Protein AF-A0A925MWD8-F1 (afdb_monomer_lite)

Sequence (69 aa):
MPDSP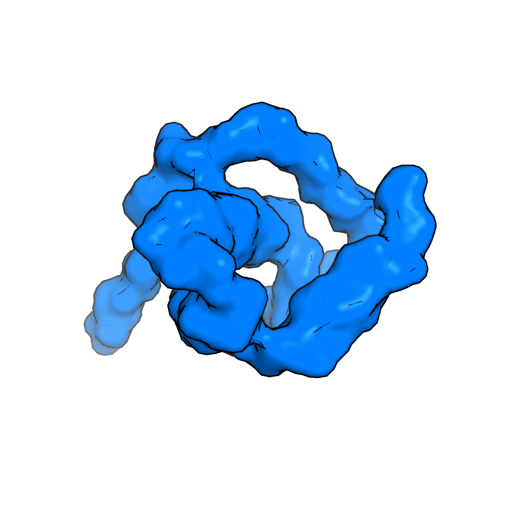SSALLKDAPDFIPVPLARARYDGWLPARQRMFIAALSATGTVDAAARAVGMSRMSAYKLRRRPG

Radius of gyration: 11.5 Å; chains: 1; bounding box: 26×33×20 Å

Foldseek 3Di:
DPDDPQPPQQVVFPPDDQDDDPDDDPPACPSSLVSQLNSQCVVPVDNQRSQVSSVHHSVRVVVRVPDDD

pLDDT: mean 74.91, std 14.98, range [42.75, 91.81]

Secondary structure (DSSP, 8-state):
----TTTTTTTT--S--PPPPSS--TTS--HHHHHHHHHHHHHHS-HHHHHHHTT--HHHHHHHHTS--

Structure (mmCIF, N/CA/C/O backbone):
data_AF-A0A925MWD8-F1
#
_entry.id   AF-A0A925MWD8-F1
#
loop_
_atom_site.group_PDB
_atom_site.id
_atom_site.type_symbol
_atom_site.label_atom_id
_atom_site.label_alt_id
_atom_site.label_comp_id
_atom_site.label_asym_id
_atom_site.label_entity_id
_atom_site.label_seq_id
_atom_site.pdbx_PDB_ins_code
_atom_site.Cartn_x
_atom_site.Cartn_y
_atom_site.Cartn_z
_atom_site.occupancy
_atom_site.B_iso_or_equiv
_atom_site.auth_seq_id
_atom_site.auth_comp_id
_atom_site.auth_asym_id
_atom_site.auth_atom_id
_atom_site.pdbx_PDB_model_num
ATOM 1 N N . MET A 1 1 ? -3.615 -24.066 -9.737 1.00 42.75 1 MET A N 1
ATOM 2 C CA . MET A 1 1 ? -3.585 -22.597 -9.893 1.00 42.75 1 MET A CA 1
ATOM 3 C C . MET A 1 1 ? -4.543 -22.032 -8.856 1.00 42.75 1 MET A C 1
ATOM 5 O O . MET A 1 1 ? -5.728 -22.258 -9.042 1.00 42.75 1 MET A O 1
ATOM 9 N N . PRO A 1 2 ? -4.100 -21.441 -7.732 1.00 45.06 2 PRO A N 1
ATOM 10 C CA . PRO A 1 2 ? -5.027 -20.751 -6.848 1.00 45.06 2 PRO A CA 1
ATOM 11 C C . PRO A 1 2 ? -5.361 -19.393 -7.468 1.00 45.06 2 PRO A C 1
ATOM 13 O O . PRO A 1 2 ? -4.474 -18.692 -7.964 1.00 45.06 2 PRO A O 1
ATOM 16 N N . ASP A 1 3 ? -6.646 -19.068 -7.472 1.00 49.12 3 ASP A N 1
ATOM 17 C CA . ASP A 1 3 ? -7.204 -17.816 -7.956 1.00 49.12 3 ASP A CA 1
ATOM 18 C C . ASP A 1 3 ? -6.441 -16.619 -7.392 1.00 49.12 3 ASP A C 1
ATOM 20 O O . ASP A 1 3 ? -6.444 -16.356 -6.190 1.00 49.12 3 ASP A O 1
ATOM 24 N N . SER A 1 4 ? -5.753 -15.893 -8.274 1.00 46.75 4 SER A N 1
ATOM 25 C CA . SER A 1 4 ? -5.157 -14.609 -7.930 1.00 46.75 4 SER A CA 1
ATOM 26 C C . SER A 1 4 ? -6.283 -13.616 -7.622 1.00 46.75 4 SER A C 1
ATOM 28 O O . SER A 1 4 ? -7.001 -13.234 -8.548 1.00 46.75 4 SER A O 1
ATOM 30 N N . PRO A 1 5 ? -6.407 -13.093 -6.387 1.00 53.47 5 PRO A N 1
ATOM 31 C CA . PRO A 1 5 ? -7.346 -12.006 -6.089 1.00 53.47 5 PRO A CA 1
ATOM 32 C C . PRO A 1 5 ? -6.949 -10.674 -6.768 1.00 53.47 5 PRO A C 1
ATOM 34 O O . PRO A 1 5 ? -7.631 -9.660 -6.625 1.00 53.47 5 PRO A O 1
ATOM 37 N N . SER A 1 6 ? -5.843 -10.658 -7.521 1.00 56.47 6 SER A N 1
ATOM 38 C CA . SER A 1 6 ? -5.173 -9.460 -8.030 1.00 56.47 6 SER A CA 1
ATOM 39 C C . SER A 1 6 ? -5.932 -8.687 -9.108 1.00 56.47 6 SER A C 1
ATOM 41 O O . SER A 1 6 ? -5.728 -7.484 -9.231 1.00 56.47 6 SER A O 1
ATOM 43 N N . SER A 1 7 ? -6.818 -9.322 -9.874 1.00 52.28 7 SER A N 1
ATOM 44 C CA . SER A 1 7 ? -7.465 -8.651 -11.013 1.00 52.28 7 SER A CA 1
ATOM 45 C C . SER A 1 7 ? -8.682 -7.820 -10.599 1.00 52.28 7 SER A C 1
ATOM 47 O O . SER A 1 7 ? -8.924 -6.752 -11.157 1.00 52.28 7 SER A O 1
ATOM 49 N N . ALA A 1 8 ? -9.442 -8.278 -9.599 1.00 55.06 8 ALA A N 1
ATOM 50 C CA . ALA A 1 8 ? -10.699 -7.643 -9.208 1.00 55.06 8 ALA A CA 1
ATOM 51 C C . ALA A 1 8 ? -10.497 -6.356 -8.396 1.00 55.06 8 ALA A C 1
ATOM 53 O O . ALA A 1 8 ? -11.296 -5.445 -8.533 1.00 55.06 8 ALA A O 1
ATOM 54 N N . LEU A 1 9 ? -9.425 -6.245 -7.606 1.00 57.66 9 LEU A N 1
ATOM 55 C CA . LEU A 1 9 ? -9.141 -5.046 -6.802 1.00 57.66 9 LEU A CA 1
ATOM 56 C C . LEU A 1 9 ? -8.541 -3.890 -7.614 1.00 57.66 9 LEU A C 1
ATOM 58 O O . LEU A 1 9 ? -8.501 -2.756 -7.148 1.00 57.66 9 LEU A O 1
ATOM 62 N N . LEU A 1 10 ? -8.057 -4.166 -8.827 1.00 57.94 10 LEU A N 1
ATOM 63 C CA . LEU A 1 10 ? -7.482 -3.153 -9.712 1.00 57.94 10 LEU A CA 1
ATOM 64 C C . LEU A 1 10 ? -8.549 -2.245 -10.340 1.00 57.94 10 LEU A C 1
ATOM 66 O O . LEU A 1 10 ? -8.230 -1.105 -10.668 1.00 57.94 10 LEU A O 1
ATOM 70 N N . LYS A 1 11 ? -9.789 -2.735 -10.488 1.00 57.66 11 LYS A N 1
ATOM 71 C CA . LYS A 1 11 ? -10.912 -1.990 -11.086 1.00 57.66 11 LYS A CA 1
ATOM 72 C C . LYS A 1 11 ? -11.532 -0.955 -10.134 1.00 57.66 11 LYS A C 1
ATOM 74 O O . LYS A 1 11 ? -12.066 0.037 -10.604 1.00 57.66 11 LYS A O 1
ATOM 79 N N . ASP A 1 12 ? -11.405 -1.178 -8.824 1.00 58.31 12 ASP A N 1
ATOM 80 C CA . ASP A 1 12 ? -11.970 -0.337 -7.756 1.00 58.31 12 A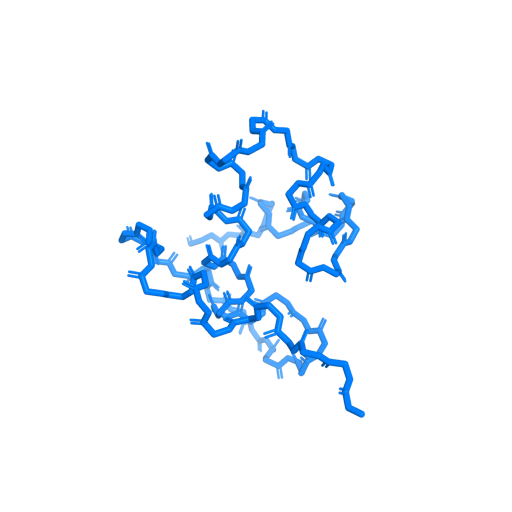SP A CA 1
ATOM 81 C C . ASP A 1 12 ? -10.892 0.503 -7.045 1.00 58.31 12 ASP A C 1
ATOM 83 O O . ASP A 1 12 ? -11.114 1.055 -5.966 1.00 58.31 12 ASP A O 1
ATOM 87 N N . ALA A 1 13 ? -9.682 0.567 -7.607 1.00 58.34 13 ALA A N 1
ATOM 88 C CA . ALA A 1 13 ? -8.608 1.342 -7.010 1.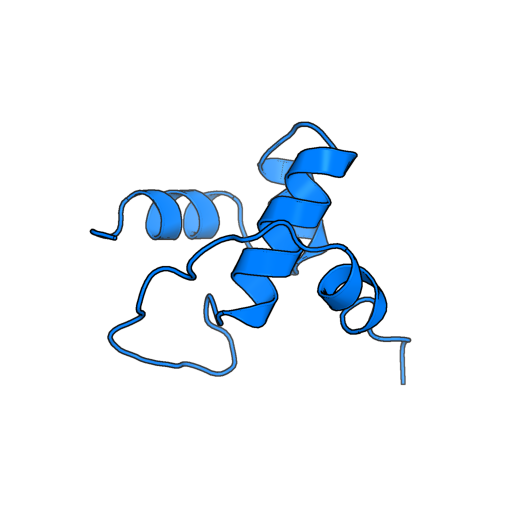00 58.34 13 ALA A CA 1
ATOM 89 C C . ALA A 1 13 ? -8.897 2.847 -7.176 1.00 58.34 13 ALA A C 1
ATOM 91 O O . ALA A 1 13 ? -9.105 3.283 -8.309 1.00 58.34 13 ALA A O 1
ATOM 92 N N . PRO A 1 14 ? -8.873 3.650 -6.094 1.00 56.78 14 PRO A N 1
ATOM 93 C CA . PRO A 1 14 ? -9.000 5.103 -6.206 1.00 56.78 14 PRO A CA 1
ATOM 94 C C . PRO A 1 14 ? -7.872 5.677 -7.074 1.00 56.78 14 PRO A C 1
ATOM 96 O O . PRO A 1 14 ? -6.818 5.041 -7.197 1.00 56.78 14 PRO A O 1
ATOM 99 N N . ASP A 1 15 ? -8.079 6.877 -7.633 1.00 61.81 15 ASP A N 1
ATOM 100 C CA . ASP A 1 15 ? -7.077 7.648 -8.387 1.00 61.81 15 ASP A CA 1
ATOM 101 C C . ASP A 1 15 ? -5.861 7.960 -7.502 1.00 61.81 15 ASP A C 1
ATOM 103 O O . ASP A 1 15 ? -5.710 9.019 -6.897 1.00 61.81 15 ASP A O 1
ATOM 107 N N . PHE A 1 16 ? -4.991 6.969 -7.376 1.00 61.34 16 PHE A N 1
ATOM 108 C CA . PHE A 1 16 ? -3.770 7.010 -6.605 1.00 61.34 16 PHE A CA 1
ATOM 109 C C . PHE A 1 16 ? -2.611 7.014 -7.586 1.00 61.34 16 PHE A C 1
ATOM 111 O O . PHE A 1 16 ? -2.400 6.034 -8.306 1.00 61.34 16 PHE A O 1
ATOM 118 N N . ILE A 1 17 ? -1.849 8.108 -7.593 1.00 65.25 17 ILE A N 1
ATOM 119 C CA . ILE A 1 17 ? -0.603 8.196 -8.350 1.00 65.25 17 ILE A CA 1
ATOM 120 C C . ILE A 1 17 ? 0.400 7.256 -7.670 1.00 65.25 17 ILE A C 1
ATOM 122 O O . ILE A 1 17 ? 0.794 7.508 -6.529 1.00 65.25 17 ILE A O 1
ATOM 126 N N . PRO A 1 18 ? 0.806 6.152 -8.322 1.00 65.94 18 PRO A N 1
ATOM 127 C CA . PRO A 1 18 ? 1.736 5.214 -7.722 1.00 65.94 18 PRO A CA 1
ATOM 128 C C . PRO A 1 18 ? 3.075 5.901 -7.479 1.00 65.94 18 PRO A C 1
ATOM 130 O O . PRO A 1 18 ? 3.614 6.535 -8.385 1.00 65.94 18 PRO A O 1
ATOM 133 N N . VAL A 1 19 ? 3.639 5.723 -6.284 1.00 68.31 19 VAL A N 1
ATOM 134 C CA . VAL A 1 19 ? 4.977 6.222 -5.956 1.00 68.31 19 VAL A CA 1
ATOM 135 C C . VAL A 1 19 ? 5.954 5.633 -6.974 1.00 68.31 19 VAL A C 1
ATOM 137 O O . VAL A 1 19 ? 5.968 4.403 -7.127 1.00 68.31 19 VAL A O 1
ATOM 140 N N . PRO A 1 20 ? 6.763 6.450 -7.668 1.00 63.16 20 PRO A N 1
ATOM 141 C CA . PRO A 1 20 ? 7.744 5.943 -8.609 1.00 63.16 20 PRO A CA 1
ATOM 142 C C . PRO A 1 20 ? 8.806 5.127 -7.866 1.00 63.16 20 PRO A C 1
ATOM 144 O O . PRO A 1 20 ? 9.495 5.602 -6.964 1.00 63.16 20 PRO A O 1
ATOM 147 N N . LEU A 1 21 ? 8.950 3.852 -8.233 1.00 65.75 21 LEU A N 1
ATOM 148 C CA . LEU A 1 21 ? 10.045 3.027 -7.732 1.00 65.75 21 LEU A CA 1
ATOM 149 C C . LEU A 1 21 ? 11.239 3.148 -8.670 1.00 65.75 21 LEU A C 1
ATOM 151 O O . LEU A 1 21 ? 11.150 2.746 -9.824 1.00 65.75 21 LEU A O 1
ATOM 155 N N . ALA A 1 22 ? 12.393 3.540 -8.128 1.00 60.00 22 ALA A N 1
ATOM 156 C CA . ALA A 1 22 ? 13.672 3.529 -8.846 1.00 60.00 22 ALA A CA 1
ATOM 157 C C . ALA A 1 22 ? 14.069 2.138 -9.395 1.00 60.00 22 ALA A C 1
ATOM 159 O O . ALA A 1 22 ? 14.929 2.029 -10.262 1.00 60.00 22 ALA A O 1
ATOM 160 N N . ARG A 1 23 ? 13.459 1.053 -8.891 1.00 59.56 23 A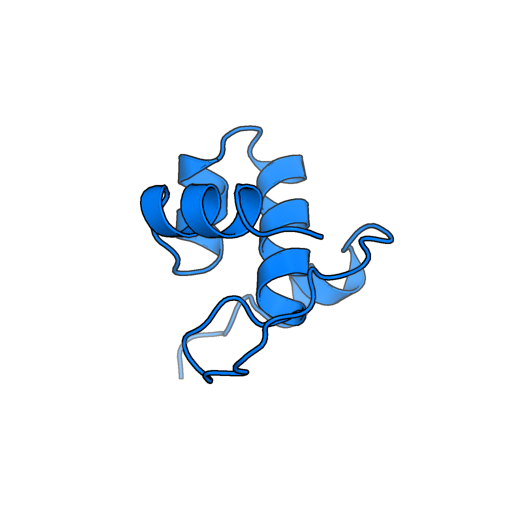RG A N 1
ATOM 161 C CA . ARG A 1 23 ? 13.673 -0.312 -9.387 1.00 59.56 23 ARG A CA 1
ATOM 162 C C . ARG A 1 23 ? 12.365 -1.097 -9.359 1.00 59.56 23 ARG A C 1
ATOM 164 O O . ARG A 1 23 ? 11.884 -1.466 -8.285 1.00 59.56 23 ARG A O 1
ATOM 171 N N . ALA A 1 24 ? 11.810 -1.382 -10.534 1.00 57.38 24 ALA A N 1
ATOM 172 C CA . ALA A 1 24 ? 10.686 -2.297 -10.688 1.00 57.38 24 ALA A CA 1
ATOM 173 C C . ALA A 1 24 ? 11.185 -3.736 -10.486 1.00 57.38 24 ALA A C 1
ATOM 175 O O . ALA A 1 24 ? 11.694 -4.372 -11.404 1.00 57.38 24 ALA A O 1
ATOM 176 N N . ARG A 1 25 ? 11.110 -4.239 -9.252 1.00 65.25 25 ARG A N 1
ATOM 177 C CA . ARG A 1 25 ? 11.271 -5.673 -8.990 1.00 65.25 25 ARG A CA 1
ATOM 178 C C . ARG A 1 25 ? 9.899 -6.339 -9.049 1.00 65.25 25 ARG A C 1
ATOM 180 O O . ARG A 1 25 ? 8.935 -5.772 -8.538 1.00 65.25 25 ARG A O 1
ATOM 187 N N . TYR A 1 26 ? 9.821 -7.525 -9.651 1.00 64.56 26 TYR A N 1
ATOM 188 C CA . TYR A 1 26 ? 8.587 -8.319 -9.779 1.00 64.56 26 TYR A CA 1
ATOM 189 C C . TYR A 1 26 ? 7.919 -8.601 -8.414 1.00 64.56 26 TYR A C 1
ATOM 191 O O . TYR A 1 26 ? 6.694 -8.639 -8.299 1.00 64.56 26 TYR A O 1
ATOM 199 N N . ASP A 1 27 ? 8.731 -8.738 -7.368 1.00 68.50 27 ASP A N 1
ATOM 200 C CA . ASP A 1 27 ? 8.320 -8.964 -5.983 1.00 68.50 27 ASP A CA 1
ATOM 201 C C . ASP A 1 27 ? 8.145 -7.664 -5.176 1.00 68.50 27 ASP A C 1
ATOM 203 O O . ASP A 1 27 ? 7.788 -7.703 -4.000 1.00 68.50 27 ASP A O 1
ATOM 207 N N . GLY A 1 28 ? 8.405 -6.508 -5.789 1.00 79.19 28 GLY A N 1
ATOM 208 C CA . GLY A 1 28 ? 8.405 -5.205 -5.139 1.00 79.19 28 GLY A CA 1
ATOM 209 C C . GLY A 1 28 ? 7.030 -4.543 -5.074 1.00 79.19 28 GLY A C 1
ATOM 210 O O . GLY A 1 28 ? 6.006 -5.088 -5.484 1.00 79.19 28 GLY A O 1
ATOM 211 N N . TRP A 1 29 ? 7.012 -3.307 -4.573 1.00 82.56 29 TRP A N 1
ATOM 212 C CA . TRP A 1 29 ? 5.823 -2.450 -4.536 1.00 82.56 29 TRP A CA 1
ATOM 213 C C . TRP A 1 29 ? 5.462 -1.913 -5.924 1.00 82.56 29 TRP A C 1
ATOM 215 O O . TRP A 1 29 ? 5.522 -0.715 -6.179 1.00 82.56 29 TRP A O 1
ATOM 225 N N . LEU A 1 30 ? 5.101 -2.809 -6.839 1.00 82.31 30 LEU A N 1
ATOM 226 C CA . LEU A 1 30 ? 4.639 -2.453 -8.175 1.00 82.31 30 LEU A CA 1
ATOM 227 C C . LEU A 1 30 ? 3.402 -1.541 -8.101 1.00 82.31 30 LEU A C 1
ATOM 229 O O . LEU A 1 30 ? 2.614 -1.670 -7.160 1.00 82.31 30 LEU A O 1
ATOM 233 N N . PRO A 1 31 ? 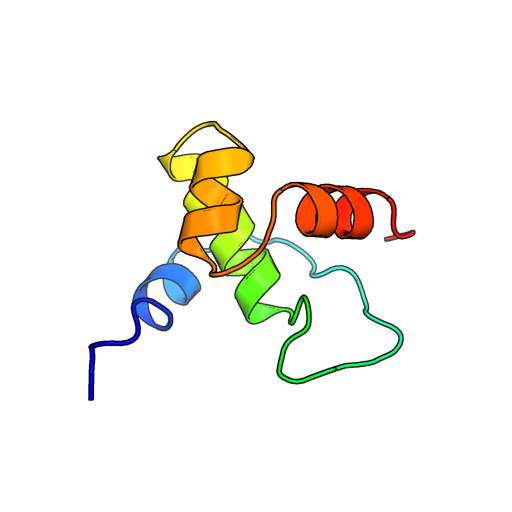3.167 -0.685 -9.110 1.00 81.69 31 PRO A N 1
ATOM 234 C CA . PRO A 1 31 ? 1.996 0.191 -9.160 1.00 81.69 31 PRO A CA 1
ATOM 235 C C . PRO A 1 31 ? 0.660 -0.521 -8.916 1.00 81.69 31 PRO A C 1
ATOM 237 O O . PRO A 1 31 ? -0.217 0.006 -8.237 1.00 81.69 31 PRO A O 1
ATOM 240 N N . ALA A 1 32 ? 0.513 -1.746 -9.429 1.00 82.12 32 ALA A N 1
ATOM 241 C CA . ALA A 1 32 ? -0.652 -2.590 -9.179 1.00 82.12 32 ALA A CA 1
ATOM 242 C C . ALA A 1 32 ? -0.804 -2.959 -7.692 1.00 82.12 32 ALA A C 1
ATOM 244 O O . ALA A 1 32 ? -1.885 -2.811 -7.133 1.00 82.12 32 ALA A O 1
ATOM 245 N N . ARG A 1 33 ? 0.284 -3.363 -7.019 1.00 85.38 33 ARG A N 1
ATOM 246 C CA . ARG A 1 33 ? 0.256 -3.706 -5.586 1.00 85.38 33 ARG A CA 1
ATOM 247 C C . ARG A 1 33 ? 0.001 -2.494 -4.701 1.00 85.38 33 ARG A C 1
ATOM 249 O O . ARG A 1 33 ? -0.659 -2.634 -3.680 1.00 85.38 33 ARG A O 1
ATOM 256 N N . GLN A 1 34 ? 0.493 -1.314 -5.082 1.00 87.00 34 GLN A N 1
ATOM 257 C CA . GLN A 1 34 ? 0.184 -0.075 -4.362 1.00 87.00 34 GLN A CA 1
ATOM 258 C C . GLN A 1 34 ? -1.315 0.228 -4.425 1.00 87.00 34 GLN A C 1
ATOM 260 O O . GLN A 1 34 ? -1.940 0.435 -3.390 1.00 87.00 34 GLN A O 1
ATOM 265 N N . ARG A 1 35 ? -1.908 0.150 -5.622 1.00 86.62 35 ARG A N 1
ATOM 266 C CA . ARG A 1 35 ? -3.354 0.310 -5.821 1.00 86.62 35 ARG A CA 1
ATOM 267 C C . ARG A 1 35 ? -4.167 -0.711 -5.025 1.00 86.62 35 ARG A C 1
ATOM 269 O O . ARG A 1 35 ? -5.057 -0.325 -4.275 1.00 86.62 35 ARG A O 1
ATOM 276 N N . MET A 1 36 ? -3.799 -1.990 -5.099 1.00 87.00 36 MET A N 1
ATOM 277 C CA . MET A 1 36 ? -4.441 -3.042 -4.303 1.00 87.00 36 MET A CA 1
ATOM 278 C C . MET A 1 36 ? -4.300 -2.803 -2.796 1.00 87.00 36 MET A C 1
ATOM 280 O O . MET A 1 36 ? -5.222 -3.099 -2.047 1.00 87.00 36 MET A O 1
ATOM 284 N N . PHE A 1 37 ? -3.169 -2.263 -2.337 1.00 87.62 37 PHE A N 1
ATOM 285 C CA . PHE A 1 37 ? -2.959 -1.965 -0.923 1.00 87.62 37 PHE A CA 1
ATOM 286 C C . PHE A 1 37 ? -3.859 -0.829 -0.453 1.00 87.62 37 PHE A C 1
ATOM 288 O O . PHE A 1 37 ? -4.423 -0.937 0.629 1.00 87.62 37 PHE A O 1
ATOM 295 N N . ILE A 1 38 ? -4.038 0.222 -1.257 1.00 88.00 38 ILE A N 1
ATOM 296 C CA . ILE A 1 38 ? -4.979 1.303 -0.940 1.00 88.00 38 ILE A CA 1
ATOM 297 C C . ILE A 1 38 ? -6.423 0.788 -0.949 1.00 88.00 38 ILE A C 1
ATOM 299 O O . ILE A 1 38 ? -7.165 1.074 -0.012 1.00 88.00 38 ILE A O 1
ATOM 303 N N . ALA A 1 39 ? -6.803 -0.036 -1.930 1.00 88.50 39 ALA A N 1
ATOM 304 C CA . ALA A 1 39 ? -8.121 -0.674 -1.960 1.00 88.50 39 ALA A CA 1
ATOM 305 C C . ALA A 1 39 ? -8.355 -1.552 -0.713 1.00 88.50 39 ALA A C 1
ATOM 307 O O . ALA A 1 39 ? -9.365 -1.417 -0.023 1.00 88.50 39 ALA A O 1
ATOM 308 N N . ALA A 1 40 ? -7.381 -2.394 -0.356 1.00 89.94 40 ALA A N 1
ATOM 309 C CA . ALA A 1 40 ? -7.447 -3.234 0.837 1.00 89.94 40 ALA A CA 1
ATOM 310 C C . ALA A 1 40 ? -7.447 -2.407 2.133 1.00 89.94 40 ALA A C 1
ATOM 312 O O . ALA A 1 40 ? -8.127 -2.764 3.093 1.00 89.94 40 ALA A O 1
ATOM 313 N N . LEU A 1 41 ? -6.721 -1.288 2.178 1.00 89.00 41 LEU A N 1
ATOM 314 C CA . LEU A 1 41 ? -6.718 -0.372 3.315 1.00 89.00 41 LEU A CA 1
ATOM 315 C C . LEU A 1 41 ? -8.081 0.298 3.491 1.00 89.00 41 LEU A C 1
ATOM 317 O O . LEU A 1 41 ? -8.561 0.381 4.617 1.00 89.00 41 LEU A O 1
ATOM 321 N N . SER A 1 42 ? -8.726 0.704 2.396 1.00 90.12 42 SER A N 1
ATOM 322 C CA . SER A 1 42 ? -10.079 1.264 2.423 1.00 90.12 42 SER A CA 1
ATOM 323 C C . SER A 1 42 ? -11.117 0.253 2.913 1.00 90.12 42 SER A C 1
ATOM 325 O O . SER A 1 42 ? -12.054 0.639 3.602 1.00 90.12 42 SER A O 1
ATOM 327 N N . ALA A 1 43 ? -10.951 -1.033 2.591 1.00 89.38 43 ALA A N 1
ATOM 328 C CA . ALA A 1 43 ? -11.872 -2.087 3.017 1.00 89.38 43 ALA A CA 1
ATOM 329 C C . ALA A 1 43 ? -11.633 -2.561 4.465 1.00 89.38 43 ALA A C 1
ATOM 331 O O . ALA A 1 43 ? -12.578 -2.896 5.171 1.00 89.38 43 ALA A O 1
ATOM 332 N N . THR A 1 44 ? -10.374 -2.619 4.910 1.00 90.88 44 THR A N 1
ATOM 333 C CA . THR A 1 44 ? -9.997 -3.220 6.208 1.00 90.88 44 THR A CA 1
ATOM 334 C C . THR A 1 44 ? -9.747 -2.205 7.322 1.00 90.88 44 THR A C 1
ATOM 336 O O . THR A 1 44 ? -9.706 -2.585 8.491 1.00 90.88 44 THR A O 1
ATOM 339 N N . GLY A 1 45 ? -9.488 -0.937 6.988 1.00 88.38 45 GLY A N 1
ATOM 340 C CA . GLY A 1 45 ? -9.162 0.125 7.945 1.00 88.38 45 GLY A CA 1
ATOM 341 C C . GLY A 1 45 ? -7.818 -0.034 8.669 1.00 88.38 45 GLY A C 1
ATOM 342 O O . GLY A 1 45 ? -7.451 0.822 9.472 1.00 88.38 45 GLY A O 1
ATOM 343 N N . THR A 1 46 ? -7.048 -1.099 8.405 1.00 91.00 46 THR A N 1
ATOM 344 C CA . THR A 1 46 ? -5.774 -1.358 9.093 1.00 91.00 46 THR A CA 1
ATOM 345 C C . THR A 1 46 ? -4.646 -1.714 8.127 1.00 91.00 46 THR A C 1
ATOM 347 O O . THR A 1 46 ? -4.784 -2.524 7.214 1.00 91.00 46 THR A O 1
ATOM 350 N N . VAL A 1 47 ? -3.467 -1.132 8.368 1.00 89.25 47 VAL A N 1
ATOM 351 C CA . VAL A 1 47 ? -2.269 -1.334 7.531 1.00 89.25 47 VAL A CA 1
ATOM 352 C C . VAL A 1 47 ? -1.7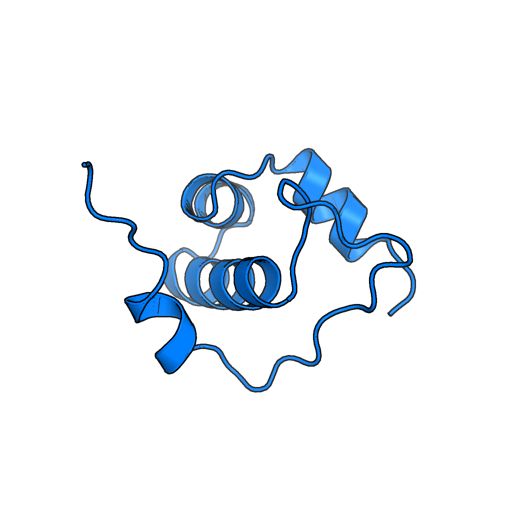76 -2.784 7.555 1.00 89.25 47 VAL A C 1
ATOM 354 O O . VAL A 1 47 ? -1.235 -3.258 6.561 1.00 89.25 47 VAL A O 1
ATOM 357 N N . ASP A 1 48 ? -1.938 -3.487 8.680 1.00 91.81 48 ASP A N 1
ATOM 358 C CA . ASP A 1 48 ? -1.507 -4.884 8.808 1.00 91.81 48 ASP A CA 1
ATOM 359 C C . ASP A 1 48 ? -2.340 -5.818 7.921 1.00 91.81 48 ASP A C 1
ATOM 361 O O . ASP A 1 48 ? -1.775 -6.551 7.107 1.00 91.81 48 ASP A O 1
ATOM 365 N N . ALA A 1 49 ? -3.671 -5.722 8.012 1.00 89.50 49 ALA A N 1
ATOM 366 C CA . ALA A 1 49 ? -4.582 -6.513 7.193 1.00 89.50 49 ALA A CA 1
ATOM 367 C C . ALA A 1 49 ? -4.422 -6.185 5.702 1.00 89.50 49 ALA A C 1
ATOM 369 O O . ALA A 1 49 ? -4.303 -7.096 4.883 1.00 89.50 49 ALA A O 1
ATOM 370 N N . ALA A 1 50 ? -4.316 -4.900 5.352 1.00 90.94 50 ALA A N 1
ATOM 371 C CA . ALA A 1 50 ? -4.109 -4.467 3.974 1.00 90.94 50 ALA A CA 1
ATOM 372 C C . ALA A 1 50 ? -2.781 -4.966 3.382 1.00 90.94 50 ALA A C 1
ATOM 374 O O . ALA A 1 50 ? -2.742 -5.422 2.241 1.00 90.94 50 ALA A O 1
ATOM 375 N N . ALA A 1 51 ? -1.686 -4.919 4.151 1.00 91.06 51 ALA A N 1
ATOM 376 C CA . ALA A 1 51 ? -0.390 -5.420 3.698 1.00 91.06 51 ALA A CA 1
ATOM 377 C C . ALA A 1 51 ? -0.437 -6.937 3.459 1.00 91.06 51 ALA A C 1
ATOM 379 O O . ALA A 1 51 ? 0.010 -7.404 2.411 1.00 91.06 51 ALA A O 1
ATOM 380 N N . ARG A 1 52 ? -1.045 -7.692 4.383 1.00 90.44 52 ARG A N 1
ATOM 381 C CA . ARG A 1 52 ? -1.237 -9.143 4.241 1.00 90.44 52 ARG A CA 1
ATOM 382 C C . ARG A 1 52 ? -2.089 -9.493 3.022 1.00 90.44 52 ARG A C 1
ATOM 384 O O . ARG A 1 52 ? -1.726 -10.408 2.290 1.00 90.44 52 ARG A O 1
ATOM 391 N N . ALA A 1 53 ? -3.150 -8.728 2.756 1.00 88.81 53 ALA A N 1
ATOM 392 C CA . ALA A 1 53 ? -4.028 -8.929 1.603 1.00 88.81 53 ALA A CA 1
ATOM 393 C C . ALA A 1 53 ? -3.301 -8.802 0.249 1.00 88.81 53 ALA A C 1
ATOM 395 O O . ALA A 1 53 ? -3.683 -9.460 -0.714 1.00 88.81 53 ALA A O 1
ATOM 396 N N . VAL A 1 54 ? -2.226 -8.007 0.172 1.00 87.88 54 VAL A N 1
ATOM 397 C CA . VAL A 1 54 ? -1.399 -7.854 -1.044 1.00 87.88 54 VAL A CA 1
ATOM 398 C C . VAL A 1 54 ? -0.098 -8.668 -1.019 1.00 87.88 54 VAL A C 1
ATOM 400 O O . VAL A 1 54 ? 0.795 -8.438 -1.840 1.00 87.88 54 VAL A O 1
ATOM 403 N N . GLY A 1 55 ? 0.044 -9.596 -0.067 1.00 88.06 55 GLY A N 1
ATOM 404 C CA . GLY A 1 55 ? 1.238 -10.434 0.077 1.00 88.06 55 GLY A CA 1
ATOM 405 C C . GLY A 1 55 ? 2.491 -9.665 0.512 1.00 88.06 55 GLY A C 1
ATOM 406 O O . GLY A 1 55 ? 3.605 -10.060 0.174 1.00 88.06 55 GLY A O 1
ATOM 407 N N . MET A 1 56 ? 2.324 -8.549 1.228 1.00 88.69 56 MET A N 1
ATOM 408 C CA . MET A 1 56 ? 3.407 -7.697 1.722 1.00 88.69 56 MET A CA 1
ATOM 409 C C . MET A 1 56 ? 3.469 -7.672 3.248 1.00 88.69 56 MET A C 1
ATOM 411 O O . MET A 1 56 ? 2.484 -7.870 3.955 1.00 88.69 56 MET A O 1
ATOM 415 N N . SER A 1 57 ? 4.647 -7.359 3.789 1.00 89.31 57 SER A N 1
ATOM 416 C CA . SER A 1 57 ? 4.792 -7.129 5.227 1.00 89.31 57 SER A CA 1
ATOM 417 C C . SER A 1 57 ? 4.439 -5.689 5.598 1.00 89.31 57 SER A C 1
ATOM 419 O O . SER A 1 57 ? 4.769 -4.748 4.867 1.00 89.31 57 SER A O 1
ATOM 421 N N . ARG A 1 58 ? 3.871 -5.494 6.793 1.00 89.12 58 ARG A N 1
ATOM 422 C CA . ARG A 1 58 ? 3.625 -4.169 7.389 1.00 89.12 58 ARG A CA 1
ATOM 423 C C . ARG A 1 58 ? 4.875 -3.276 7.366 1.00 89.12 58 ARG A C 1
ATOM 425 O O . ARG A 1 58 ? 4.802 -2.098 7.027 1.00 89.12 58 ARG A O 1
ATOM 432 N N . MET A 1 59 ? 6.045 -3.846 7.664 1.00 89.50 59 MET A N 1
ATOM 433 C CA . MET A 1 59 ? 7.329 -3.135 7.615 1.00 89.50 59 MET A CA 1
ATOM 434 C C . MET A 1 59 ? 7.671 -2.637 6.205 1.00 89.50 59 MET A C 1
ATOM 436 O O . MET A 1 59 ? 8.144 -1.511 6.050 1.00 89.50 59 MET A O 1
ATOM 440 N N . SER A 1 60 ? 7.417 -3.443 5.168 1.00 85.94 60 SER A N 1
ATOM 441 C CA . SER A 1 60 ? 7.628 -3.026 3.777 1.00 85.94 60 SER A CA 1
ATOM 442 C C . SER A 1 60 ? 6.655 -1.923 3.345 1.00 85.94 60 SER A C 1
ATOM 444 O O . SER A 1 60 ? 7.074 -1.018 2.629 1.00 85.94 60 SER A O 1
ATOM 446 N N . ALA A 1 61 ? 5.408 -1.941 3.833 1.00 86.31 61 ALA A N 1
ATOM 447 C CA . ALA A 1 61 ? 4.422 -0.886 3.589 1.00 86.31 61 ALA A CA 1
ATOM 448 C C . ALA A 1 61 ? 4.865 0.450 4.207 1.00 86.31 61 ALA A C 1
ATOM 450 O O . ALA A 1 61 ? 4.828 1.488 3.550 1.00 86.31 61 ALA A O 1
ATOM 451 N N . TYR A 1 62 ? 5.391 0.439 5.438 1.00 88.81 62 TYR A N 1
ATOM 452 C CA . TYR A 1 62 ? 5.973 1.649 6.030 1.00 88.81 62 TYR A CA 1
ATOM 453 C C . TYR A 1 62 ? 7.232 2.128 5.311 1.00 88.81 62 TYR A C 1
ATOM 455 O O . TYR A 1 62 ? 7.460 3.333 5.221 1.00 88.81 62 TYR A O 1
ATOM 463 N N . LYS A 1 63 ? 8.066 1.212 4.803 1.00 85.25 63 LYS A N 1
ATOM 464 C CA . LYS A 1 63 ? 9.205 1.584 3.952 1.00 85.25 63 LYS A CA 1
ATOM 465 C C . LYS A 1 63 ? 8.731 2.238 2.656 1.00 85.25 63 LYS A C 1
ATOM 467 O O . LYS A 1 63 ? 9.344 3.217 2.260 1.00 85.25 63 LYS A O 1
ATOM 472 N N . LEU A 1 64 ? 7.657 1.741 2.036 1.00 81.00 64 LEU A N 1
ATOM 473 C CA . LEU A 1 64 ? 7.044 2.375 0.868 1.00 81.00 64 LEU A CA 1
ATOM 474 C C . LEU A 1 64 ? 6.536 3.781 1.206 1.00 81.00 64 LEU A C 1
ATOM 476 O O . LEU A 1 64 ? 6.912 4.718 0.519 1.00 81.00 64 LEU A O 1
ATOM 480 N N . ARG A 1 65 ? 5.759 3.941 2.287 1.00 78.94 65 ARG A N 1
ATOM 481 C CA . ARG A 1 65 ? 5.233 5.248 2.731 1.00 78.94 65 ARG A CA 1
ATOM 482 C C . ARG A 1 65 ? 6.333 6.280 3.005 1.00 78.94 65 ARG A C 1
ATOM 484 O O . ARG A 1 65 ? 6.095 7.470 2.876 1.00 78.94 65 ARG A O 1
ATOM 491 N N . ARG A 1 66 ? 7.517 5.834 3.434 1.00 82.00 66 ARG A N 1
ATOM 492 C CA . ARG A 1 66 ? 8.678 6.699 3.700 1.00 82.00 66 ARG A CA 1
ATOM 493 C C . ARG A 1 66 ? 9.484 7.063 2.455 1.00 82.00 66 ARG A C 1
ATOM 495 O O . ARG A 1 66 ? 10.414 7.855 2.576 1.00 82.00 66 ARG A O 1
ATOM 502 N N . ARG A 1 67 ? 9.201 6.467 1.294 1.00 76.69 67 ARG A N 1
ATOM 503 C CA . ARG A 1 67 ? 9.877 6.869 0.058 1.00 76.69 67 ARG A CA 1
ATOM 504 C C . ARG A 1 67 ? 9.374 8.251 -0.353 1.00 76.69 67 ARG A C 1
ATOM 506 O O . ARG A 1 67 ? 8.179 8.497 -0.204 1.00 76.69 67 ARG A O 1
ATOM 513 N N . PRO A 1 68 ? 10.261 9.125 -0.854 1.00 61.84 68 PRO A N 1
ATOM 514 C CA . PRO A 1 68 ? 9.818 10.355 -1.488 1.00 61.84 68 PRO A CA 1
ATOM 515 C C . PRO A 1 68 ? 8.883 9.982 -2.646 1.00 61.84 68 PRO A C 1
ATOM 517 O O . PRO A 1 68 ? 9.224 9.115 -3.457 1.00 61.84 68 PRO A O 1
ATOM 520 N N . GLY A 1 69 ? 7.682 10.555 -2.617 1.00 56.41 69 GLY A N 1
ATOM 521 C CA . GLY A 1 69 ? 6.703 10.504 -3.699 1.00 56.41 69 GLY A CA 1
ATOM 522 C C . GLY A 1 69 ? 6.902 11.676 -4.636 1.00 56.41 69 GLY A C 1
ATOM 523 O O . GLY A 1 69 ? 7.293 12.750 -4.124 1.00 56.41 69 GLY A O 1
#